Protein AF-A0A8J3SAB1-F1 (afdb_monomer)

Organism: Planobispora rosea (NCBI:txid35762)

Radius of gyration: 19.88 Å; Cα contacts (8 Å, |Δi|>4): 165; chains: 1; bounding box: 62×28×48 Å

Sequence (154 aa):
MTTPDPIDPLVLQDLLNQDLTNRQIAERLATTAREVVRAKVRHGLTGPTVYDHRAVLPWKLPIEHAMAAPACYLRTLSRYAQGGDAFGGEQAVHEAITWAQTILASGADVAYDPAYTGPGLDGAAHWLLVEPGQIWRLRRVYEQVMDRCAQQER

Secondary structure (DSSP, 8-state):
-PPPPSS-HHHHHHHHTTT--HHHHHHHTTS-HHHHHHHHHHTT---------TTT--S---HHHHTSHHHHHHHHHHHHHTTPPPTT-HHHHHHHHHHHHHHHHTT-EEEE-TT--SS-GGG-TTEEEE---SS-HHHHHHHHHHHHHHHHT-

Mean predicted aligned error: 10.97 Å

Nearest PDB structures (foldseek):
  7tz1-assembly1_A  TM=5.115E-01  e=3.603E-04  Mycobacterium phage TipsytheTRex
  2m8g-assembly1_X  TM=6.715E-01  e=1.248E+00  Aquifex aeolicus VF5
  1trr-assembly1_A  TM=5.454E-01  e=1.484E+00  Escherichia coli
  6exn-assembly1_O  TM=2.920E-01  e=4.451E+00  Saccharomyces cerevisiae S288C

Foldseek 3Di:
DDDPQLDDPVLLLVCVVVVDDLCRVCVVSVHDSVSSVVSCVVNVVDDPDDFDLCLQDVDDDDPVLCPDPVNLLSVQLRCLLVVHAGPVHPVSPVVSLVVLCVLVVVQWAKDFDPPFQPCADPSRGRIHTDRADPRRSSVVSSVSNVVVVVVVVD

pLDDT: mean 85.86, std 10.79, range [37.94, 97.5]

Solvent-accessible surface area (backbone atoms only — not comparable to full-atom values): 9115 Å² total; per-residue (Å²): 134,82,78,80,74,94,66,60,64,68,64,53,49,60,46,50,76,66,76,50,51,56,58,59,49,11,64,75,66,79,53,47,42,68,55,48,53,50,47,23,61,75,66,69,6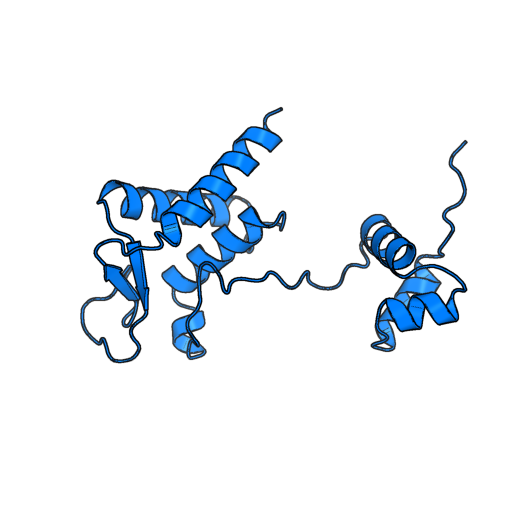2,60,66,85,80,82,70,83,45,54,81,70,53,71,70,90,62,57,73,73,60,48,68,27,67,69,48,45,34,52,48,39,41,42,30,41,45,69,77,42,76,49,75,79,38,70,65,44,43,52,52,30,50,51,53,50,49,58,42,50,74,72,64,39,26,76,45,78,38,93,86,46,80,61,95,18,49,96,80,30,58,27,29,38,79,35,81,55,58,99,66,47,40,57,60,55,40,49,52,44,35,51,56,48,55,65,60,74,78,108

Structure (mmCIF, N/CA/C/O backbone):
data_AF-A0A8J3SAB1-F1
#
_entry.id   AF-A0A8J3SAB1-F1
#
loop_
_atom_site.group_PDB
_atom_site.id
_atom_site.type_symbol
_atom_site.label_atom_id
_atom_site.label_alt_id
_atom_site.label_comp_id
_atom_site.label_asym_id
_atom_site.label_entity_id
_atom_site.label_seq_id
_atom_site.pdbx_PDB_ins_code
_atom_site.Cartn_x
_atom_site.Cartn_y
_atom_site.Cartn_z
_atom_site.occupancy
_atom_site.B_iso_or_equiv
_atom_site.auth_seq_id
_atom_site.auth_comp_id
_atom_site.auth_asym_id
_atom_site.auth_atom_id
_atom_site.pdbx_PDB_model_num
ATOM 1 N N . MET A 1 1 ? 39.851 -5.772 -10.828 1.00 37.94 1 MET A N 1
ATOM 2 C CA . MET A 1 1 ? 39.503 -6.042 -12.239 1.00 37.94 1 MET A CA 1
ATOM 3 C C . MET A 1 1 ? 38.015 -6.330 -12.275 1.00 37.94 1 MET A C 1
ATOM 5 O O . MET A 1 1 ? 37.605 -7.349 -11.738 1.00 37.94 1 MET A O 1
ATOM 9 N N . THR A 1 2 ? 37.204 -5.401 -12.771 1.00 50.41 2 THR A N 1
ATOM 10 C CA . THR A 1 2 ? 35.751 -5.592 -12.867 1.00 50.41 2 THR A CA 1
ATOM 11 C C . THR A 1 2 ? 35.484 -6.440 -14.103 1.00 50.41 2 THR A C 1
ATOM 13 O O . THR A 1 2 ? 35.890 -6.054 -15.197 1.00 50.41 2 THR A O 1
ATOM 16 N N . THR A 1 3 ? 34.881 -7.616 -13.937 1.00 59.91 3 THR A N 1
ATOM 17 C CA . THR A 1 3 ? 34.428 -8.437 -15.066 1.00 59.91 3 THR A CA 1
ATOM 18 C C . THR A 1 3 ? 33.512 -7.579 -15.943 1.00 59.91 3 THR A C 1
ATOM 20 O O . THR A 1 3 ?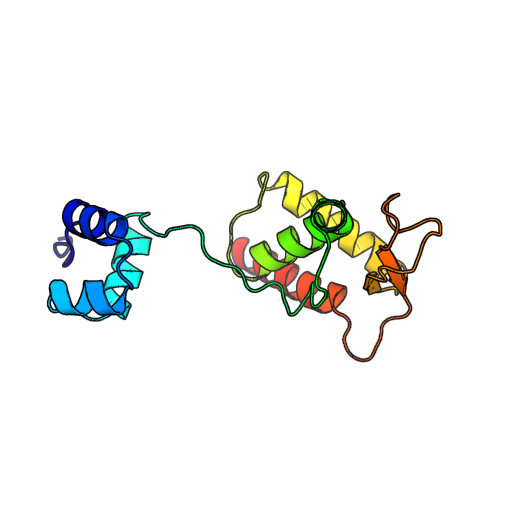 32.609 -6.949 -15.385 1.00 59.91 3 THR A O 1
ATOM 23 N N . PRO A 1 4 ? 33.744 -7.496 -17.267 1.00 65.50 4 PRO A N 1
ATOM 24 C CA . PRO A 1 4 ? 32.877 -6.730 -18.148 1.00 65.50 4 PRO A CA 1
ATOM 25 C C . PRO A 1 4 ? 31.448 -7.254 -18.036 1.00 65.50 4 PRO A C 1
ATOM 27 O O . PRO A 1 4 ? 31.218 -8.460 -17.908 1.00 65.50 4 PRO A O 1
ATOM 30 N N . ASP A 1 5 ? 30.502 -6.325 -18.015 1.00 70.00 5 ASP A N 1
ATOM 31 C CA . ASP A 1 5 ? 29.097 -6.655 -17.866 1.00 70.00 5 ASP A CA 1
ATOM 32 C C . ASP A 1 5 ? 28.608 -7.448 -19.090 1.00 70.00 5 ASP A C 1
ATOM 34 O O . ASP A 1 5 ? 28.831 -6.994 -20.214 1.00 70.00 5 ASP A O 1
ATOM 38 N N . PRO A 1 6 ? 27.980 -8.627 -18.925 1.00 80.94 6 PRO A N 1
ATOM 39 C CA . PRO A 1 6 ? 27.567 -9.450 -20.061 1.00 80.94 6 PRO A CA 1
ATOM 40 C C . PRO A 1 6 ? 26.466 -8.839 -20.940 1.00 80.94 6 PRO A C 1
ATOM 42 O O . PRO A 1 6 ? 26.252 -9.339 -22.041 1.00 80.94 6 PRO A O 1
ATOM 45 N N . ILE A 1 7 ? 25.742 -7.812 -20.478 1.00 88.88 7 ILE A N 1
ATOM 46 C CA . ILE A 1 7 ? 24.636 -7.205 -21.231 1.00 88.88 7 ILE A CA 1
ATOM 47 C C . ILE A 1 7 ? 24.870 -5.699 -21.353 1.00 88.88 7 ILE A C 1
ATOM 49 O O . ILE A 1 7 ? 24.951 -5.001 -20.347 1.00 88.88 7 ILE A O 1
ATOM 53 N N . ASP A 1 8 ? 24.948 -5.201 -22.588 1.00 89.88 8 ASP A N 1
ATOM 54 C CA . ASP A 1 8 ? 25.076 -3.770 -22.869 1.00 89.88 8 ASP A CA 1
ATOM 55 C C . ASP A 1 8 ? 23.784 -3.021 -22.463 1.00 89.88 8 ASP A C 1
ATOM 57 O O . ASP A 1 8 ? 22.689 -3.406 -22.901 1.00 89.88 8 ASP A O 1
ATOM 61 N N . PRO A 1 9 ? 23.874 -1.957 -21.640 1.00 87.69 9 PRO A N 1
ATOM 62 C CA . PRO A 1 9 ? 22.711 -1.206 -21.176 1.00 87.69 9 PRO A CA 1
ATOM 63 C C . PRO A 1 9 ? 21.924 -0.515 -22.299 1.00 87.69 9 PRO A C 1
ATOM 65 O O . PRO A 1 9 ? 20.698 -0.452 -22.205 1.00 87.69 9 PRO A O 1
ATOM 68 N N . LEU A 1 10 ? 22.580 -0.028 -23.358 1.00 89.12 10 LEU A N 1
ATOM 69 C CA . LEU A 1 10 ? 21.904 0.641 -24.477 1.00 89.12 10 LEU A CA 1
ATOM 70 C C . LEU A 1 10 ? 21.086 -0.365 -25.286 1.00 89.12 10 LEU A C 1
ATOM 72 O O . LEU A 1 10 ? 19.908 -0.143 -25.561 1.00 89.12 10 LEU A O 1
ATOM 76 N N . VAL A 1 11 ? 21.681 -1.525 -25.574 1.00 91.50 11 VAL A N 1
ATOM 77 C CA . VAL A 1 11 ? 20.999 -2.623 -26.275 1.00 91.50 11 VAL A CA 1
ATOM 78 C C . VAL A 1 11 ? 19.808 -3.131 -25.459 1.00 91.50 11 VAL A C 1
ATOM 80 O O . VAL A 1 11 ? 18.732 -3.382 -26.002 1.00 91.50 11 VAL A O 1
ATOM 83 N N . LEU A 1 12 ? 19.973 -3.266 -24.141 1.00 91.12 12 LEU A N 1
ATOM 84 C CA . LEU A 1 12 ? 18.891 -3.677 -23.251 1.00 91.12 12 LEU A CA 1
ATOM 85 C C . LEU A 1 12 ? 17.748 -2.651 -23.228 1.00 91.12 12 LEU A C 1
ATOM 87 O O . LEU A 1 12 ? 16.582 -3.047 -23.234 1.00 91.12 12 LEU A O 1
ATOM 91 N N . GLN A 1 13 ? 18.058 -1.355 -23.235 1.00 86.81 13 GLN A N 1
ATOM 92 C CA . GLN A 1 13 ? 17.054 -0.294 -23.263 1.00 86.81 13 GLN A CA 1
ATOM 93 C C . GLN A 1 13 ? 16.259 -0.275 -24.579 1.00 86.81 13 GLN 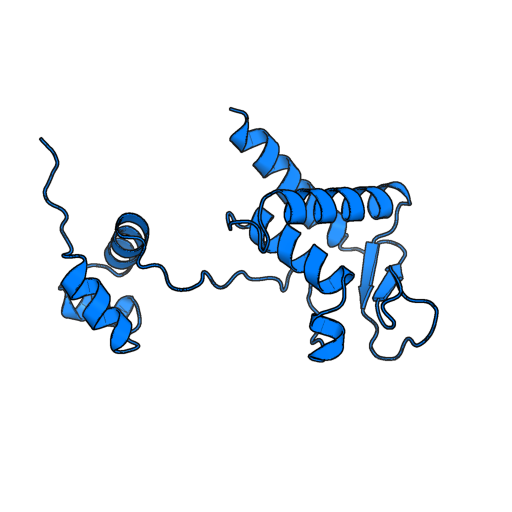A C 1
ATOM 95 O O . GLN A 1 13 ? 15.030 -0.218 -24.540 1.00 86.81 13 GLN A O 1
ATOM 100 N N . ASP A 1 14 ? 16.922 -0.428 -25.727 1.00 89.06 14 ASP A N 1
ATOM 101 C CA . ASP A 1 14 ? 16.257 -0.510 -27.036 1.00 89.06 14 ASP A CA 1
ATOM 102 C C . ASP A 1 14 ? 15.313 -1.713 -27.150 1.00 89.06 14 ASP A C 1
ATOM 104 O O . ASP A 1 14 ? 14.255 -1.634 -27.780 1.00 89.06 14 ASP A O 1
ATOM 108 N N . LEU A 1 15 ? 15.670 -2.839 -26.527 1.00 89.56 15 LEU A N 1
ATOM 109 C CA . LEU A 1 15 ? 14.823 -4.031 -26.487 1.00 89.56 15 LEU A CA 1
ATOM 110 C C . LEU A 1 15 ? 13.630 -3.873 -25.536 1.00 89.56 15 LEU A C 1
ATOM 112 O O . LEU A 1 15 ? 12.554 -4.399 -25.822 1.00 89.56 15 LEU A O 1
ATOM 116 N N . LEU A 1 16 ? 13.795 -3.141 -24.431 1.00 81.94 16 LEU A N 1
ATOM 117 C CA . LEU A 1 16 ? 12.697 -2.813 -23.518 1.00 81.94 16 LEU A CA 1
ATOM 118 C C . LEU A 1 16 ? 11.688 -1.850 -24.160 1.00 81.94 16 LEU A C 1
ATOM 120 O O . LEU A 1 16 ? 10.491 -2.020 -23.952 1.00 81.94 16 LEU A O 1
ATOM 124 N N . ASN A 1 17 ? 12.148 -0.907 -24.987 1.00 82.44 17 ASN A N 1
ATOM 125 C CA . ASN A 1 17 ? 11.291 0.028 -25.730 1.00 82.44 17 ASN A CA 1
ATOM 126 C C . ASN A 1 17 ? 10.455 -0.642 -26.841 1.00 82.44 17 ASN A C 1
ATOM 128 O O . ASN A 1 17 ? 9.545 -0.023 -27.381 1.00 82.44 17 ASN A O 1
ATOM 132 N N . GLN A 1 18 ? 10.754 -1.897 -27.190 1.00 84.44 18 GLN A N 1
ATOM 133 C CA . GLN A 1 18 ? 9.976 -2.711 -28.135 1.00 84.44 18 GLN A CA 1
ATOM 134 C C . GLN A 1 18 ? 8.859 -3.522 -27.448 1.00 84.44 18 GLN A C 1
ATOM 136 O O . GLN A 1 18 ? 8.321 -4.446 -28.058 1.00 84.44 18 GLN A O 1
ATOM 141 N N . ASP A 1 19 ? 8.555 -3.237 -26.175 1.00 74.31 19 ASP A N 1
ATOM 142 C CA . ASP A 1 19 ? 7.557 -3.942 -25.352 1.00 74.31 19 ASP A CA 1
ATOM 143 C C . ASP A 1 19 ? 7.772 -5.468 -25.268 1.00 74.31 19 ASP A C 1
ATOM 145 O O . ASP A 1 19 ? 6.845 -6.262 -25.081 1.00 74.31 19 ASP A O 1
ATOM 149 N N . LEU A 1 20 ? 9.026 -5.912 -25.389 1.00 77.62 20 LEU A N 1
ATOM 150 C CA . LEU A 1 20 ? 9.384 -7.324 -25.310 1.00 77.62 20 LEU A CA 1
ATOM 151 C C . LEU A 1 20 ? 9.414 -7.805 -23.855 1.00 77.62 20 LEU A C 1
ATOM 153 O O . LEU A 1 20 ? 9.934 -7.148 -22.951 1.00 77.62 20 LEU A O 1
ATOM 157 N N . THR A 1 21 ? 8.922 -9.020 -23.621 1.00 80.75 21 THR A N 1
ATOM 158 C CA . THR A 1 21 ? 9.048 -9.672 -22.311 1.00 80.75 21 THR A CA 1
ATOM 159 C C . THR A 1 21 ? 10.509 -10.026 -22.010 1.00 80.75 21 THR A C 1
ATOM 161 O O . THR A 1 21 ? 11.292 -10.308 -22.917 1.00 80.75 21 THR A O 1
ATOM 164 N N . ASN A 1 22 ? 10.883 -10.133 -20.727 1.00 79.62 22 ASN A N 1
ATOM 165 C CA . ASN A 1 22 ? 12.248 -10.529 -20.333 1.00 79.62 22 ASN A CA 1
ATOM 166 C C . ASN A 1 22 ? 12.693 -11.871 -20.961 1.00 79.62 22 ASN A C 1
ATOM 168 O O . ASN A 1 22 ? 13.884 -12.074 -21.173 1.00 79.62 22 ASN A O 1
ATOM 172 N N . ARG A 1 23 ? 11.756 -12.785 -21.262 1.00 80.75 23 ARG A N 1
ATOM 173 C CA . ARG A 1 23 ? 12.041 -14.054 -21.951 1.00 80.75 23 ARG A CA 1
ATOM 174 C C . ARG A 1 23 ? 12.390 -13.838 -23.426 1.00 80.75 23 ARG A C 1
ATOM 176 O O . ARG A 1 23 ? 13.378 -14.390 -23.887 1.00 80.75 23 ARG A O 1
ATOM 183 N N . GLN A 1 24 ? 11.627 -13.010 -24.135 1.00 78.69 24 GLN A N 1
ATOM 184 C CA . GLN A 1 24 ? 11.908 -12.669 -25.535 1.00 78.69 24 GLN A CA 1
ATOM 185 C C . GLN A 1 24 ? 13.219 -11.882 -25.674 1.00 78.69 24 GLN A C 1
ATOM 187 O O . GLN A 1 24 ? 13.979 -12.104 -26.611 1.00 78.69 24 GLN A O 1
ATOM 192 N N . ILE A 1 25 ? 13.515 -10.998 -24.717 1.00 88.56 25 ILE A N 1
ATOM 193 C CA . ILE A 1 25 ? 14.804 -10.296 -24.636 1.00 88.56 25 ILE A CA 1
ATOM 194 C C . ILE A 1 25 ? 15.944 -11.302 -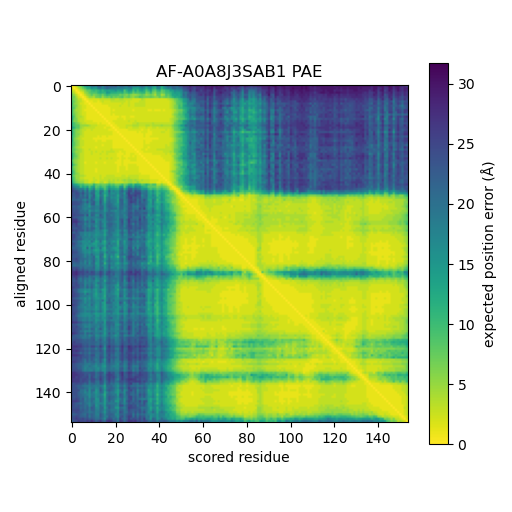24.427 1.00 88.56 25 ILE A C 1
ATOM 196 O O . ILE A 1 25 ? 16.959 -11.231 -25.114 1.00 88.56 25 ILE A O 1
ATOM 200 N N . ALA A 1 26 ? 15.762 -12.274 -23.529 1.00 90.00 26 ALA A N 1
ATOM 201 C CA . ALA A 1 26 ? 16.754 -13.311 -23.260 1.00 90.00 26 ALA A CA 1
ATOM 202 C C . ALA A 1 26 ? 17.046 -14.190 -24.490 1.00 90.00 26 ALA A C 1
ATOM 204 O O . ALA A 1 26 ? 18.207 -14.461 -24.787 1.00 90.00 26 ALA A O 1
ATOM 205 N N . GLU A 1 27 ? 16.006 -14.567 -25.240 1.00 91.75 27 GLU A N 1
ATOM 206 C CA . GLU A 1 27 ? 16.128 -15.315 -26.499 1.00 91.75 27 GLU A CA 1
ATOM 207 C C . GLU A 1 27 ? 16.917 -14.524 -27.559 1.00 91.75 27 GLU A C 1
ATOM 209 O O . GLU A 1 27 ? 17.776 -15.092 -28.232 1.00 91.75 27 GLU A O 1
ATOM 214 N N . ARG A 1 28 ? 16.699 -13.204 -27.670 1.00 93.00 28 ARG A N 1
ATOM 215 C CA . ARG A 1 28 ? 17.433 -12.335 -28.612 1.00 93.00 28 ARG A CA 1
ATOM 216 C C . ARG A 1 28 ? 18.890 -12.090 -28.223 1.00 93.00 28 ARG A C 1
ATOM 218 O O . ARG A 1 28 ? 19.724 -11.909 -29.103 1.00 93.00 28 ARG A O 1
ATOM 225 N N . LEU A 1 29 ? 19.185 -12.072 -26.926 1.00 92.75 29 LEU A N 1
ATOM 226 C CA . LEU A 1 29 ? 20.524 -11.819 -26.387 1.00 92.75 29 LEU A CA 1
ATOM 227 C C . LEU A 1 29 ? 21.308 -13.105 -26.070 1.00 92.75 29 LEU A C 1
ATOM 229 O O . LEU A 1 29 ? 22.376 -13.023 -25.472 1.00 92.75 29 LEU A O 1
ATOM 233 N N . ALA A 1 30 ? 20.787 -14.283 -26.443 1.00 93.38 30 ALA A N 1
ATOM 234 C CA . ALA A 1 30 ? 21.386 -15.590 -26.144 1.00 93.38 30 ALA A CA 1
ATOM 235 C C . ALA A 1 30 ? 21.776 -15.757 -24.657 1.00 93.38 30 ALA A C 1
ATOM 237 O O . ALA A 1 30 ? 22.825 -16.303 -24.318 1.00 93.38 30 ALA A O 1
ATOM 238 N N . THR A 1 31 ? 20.916 -15.271 -23.762 1.00 91.88 31 THR A N 1
ATOM 239 C CA . THR A 1 31 ? 21.120 -15.232 -22.306 1.00 91.88 31 THR A CA 1
ATOM 240 C C . THR A 1 31 ? 19.895 -15.808 -21.589 1.00 91.88 31 THR A C 1
ATOM 242 O O . THR A 1 31 ? 18.947 -16.281 -22.218 1.00 91.88 31 THR A O 1
ATOM 245 N N . THR A 1 32 ? 19.883 -15.799 -20.258 1.00 86.31 32 THR A N 1
ATOM 246 C CA . THR A 1 32 ? 18.730 -16.235 -19.464 1.00 86.31 32 THR A CA 1
ATOM 247 C C . THR A 1 32 ? 17.853 -15.057 -19.037 1.00 86.31 32 THR A C 1
ATOM 249 O O . THR A 1 32 ? 18.328 -13.953 -18.774 1.00 86.31 32 THR A O 1
ATOM 252 N N . ALA A 1 33 ? 16.550 -15.293 -18.848 1.00 76.62 33 ALA A N 1
ATOM 253 C CA . ALA A 1 33 ? 15.644 -14.265 -18.321 1.00 76.62 33 ALA A CA 1
ATOM 254 C C . ALA A 1 33 ? 16.103 -13.723 -16.950 1.00 76.62 33 ALA A C 1
ATOM 256 O O . ALA A 1 33 ? 15.883 -12.556 -16.635 1.00 76.62 33 ALA A O 1
ATOM 257 N N . ARG A 1 34 ? 16.779 -14.554 -16.142 1.00 78.69 34 ARG A N 1
ATOM 258 C CA . ARG A 1 34 ? 17.341 -14.167 -14.840 1.00 78.69 34 ARG A CA 1
ATOM 259 C C . ARG A 1 34 ? 18.502 -13.180 -14.980 1.00 78.69 34 ARG A C 1
ATOM 261 O O . ARG A 1 34 ? 18.612 -12.266 -14.164 1.00 78.69 34 ARG A O 1
ATOM 268 N N . GLU A 1 35 ? 19.350 -13.349 -15.988 1.00 84.44 35 GLU A N 1
ATOM 269 C CA . GLU A 1 35 ? 20.436 -12.414 -16.302 1.00 84.44 35 GLU A CA 1
ATOM 270 C C . GLU A 1 35 ? 19.893 -11.083 -16.819 1.00 84.44 35 GLU A C 1
ATOM 272 O O . GLU A 1 35 ? 20.341 -10.041 -16.351 1.00 84.44 35 GLU A O 1
ATOM 277 N N . VAL A 1 36 ? 18.844 -11.104 -17.649 1.00 85.75 36 VAL A N 1
ATOM 278 C CA . VAL A 1 36 ? 18.131 -9.889 -18.082 1.00 85.75 36 VAL A CA 1
ATOM 279 C C . VAL A 1 36 ? 17.569 -9.119 -16.885 1.00 85.75 36 VAL A C 1
ATOM 281 O O . VAL A 1 36 ? 17.772 -7.913 -16.784 1.00 85.75 36 VAL A O 1
ATOM 284 N N . VAL A 1 37 ? 16.909 -9.788 -15.931 1.00 82.00 37 VAL A N 1
ATOM 285 C CA . VAL A 1 37 ? 16.410 -9.117 -14.714 1.00 82.00 37 VAL A CA 1
ATOM 286 C C . VAL A 1 37 ? 17.550 -8.496 -13.904 1.00 82.00 37 VAL A C 1
ATOM 288 O O . VAL A 1 37 ? 17.432 -7.353 -13.467 1.00 82.00 37 VAL A O 1
ATOM 291 N N . ARG A 1 38 ? 18.665 -9.212 -13.726 1.00 83.94 38 ARG A N 1
ATOM 292 C CA . ARG A 1 38 ? 19.837 -8.687 -13.008 1.00 83.94 38 ARG A CA 1
ATOM 293 C C . ARG A 1 38 ? 20.456 -7.486 -13.718 1.00 83.94 38 ARG A C 1
ATOM 295 O O . ARG A 1 38 ? 20.789 -6.518 -13.045 1.00 83.94 38 ARG A O 1
ATOM 302 N N . ALA A 1 39 ? 20.563 -7.524 -15.044 1.00 88.75 39 ALA A N 1
ATOM 303 C CA . ALA A 1 39 ? 21.057 -6.408 -15.842 1.00 88.75 39 ALA A CA 1
ATOM 304 C C . ALA A 1 39 ? 20.119 -5.197 -15.760 1.00 88.75 39 ALA A C 1
ATOM 306 O O . ALA A 1 39 ? 20.584 -4.086 -15.531 1.00 88.75 39 ALA A O 1
ATOM 307 N N . LYS A 1 40 ? 18.794 -5.398 -15.814 1.00 86.50 40 LYS A N 1
ATOM 308 C CA . LYS A 1 40 ? 17.819 -4.314 -15.605 1.00 86.50 40 LYS A CA 1
ATOM 309 C C . LYS A 1 40 ? 18.010 -3.628 -14.258 1.00 86.50 40 LYS A C 1
ATOM 311 O O . LYS A 1 40 ? 18.029 -2.407 -14.207 1.00 86.50 40 LYS A O 1
ATOM 316 N N . VAL A 1 41 ? 18.178 -4.400 -13.184 1.00 81.31 41 VAL A N 1
ATOM 317 C CA . VAL A 1 41 ? 18.436 -3.851 -11.843 1.00 81.31 41 VAL A CA 1
ATOM 318 C C . VAL A 1 41 ? 19.766 -3.101 -11.813 1.00 81.31 41 VAL A C 1
ATOM 320 O O . VAL A 1 41 ? 19.824 -1.968 -11.351 1.00 81.31 41 VAL A O 1
ATOM 323 N N . ARG A 1 42 ? 20.829 -3.705 -12.350 1.00 84.06 42 ARG A N 1
ATOM 324 C CA . ARG A 1 42 ? 22.176 -3.129 -12.335 1.00 84.06 4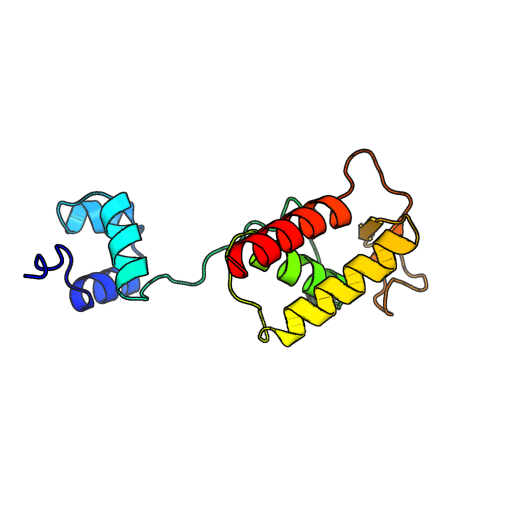2 ARG A CA 1
ATOM 325 C C . ARG A 1 42 ? 22.283 -1.823 -13.130 1.00 84.06 42 ARG A C 1
ATOM 327 O O . ARG A 1 42 ? 23.041 -0.945 -12.738 1.00 84.06 42 ARG A O 1
ATOM 334 N N . HIS A 1 43 ? 21.527 -1.695 -14.218 1.00 85.25 43 HIS A N 1
ATOM 335 C CA . HIS A 1 43 ? 21.528 -0.515 -15.088 1.00 85.25 43 HIS A CA 1
ATOM 336 C C . HIS A 1 43 ? 20.368 0.454 -14.813 1.00 85.25 43 HIS A C 1
ATOM 338 O O . HIS A 1 43 ? 20.201 1.417 -15.553 1.00 85.25 43 HIS A O 1
ATOM 344 N N . GLY A 1 44 ? 19.545 0.210 -13.785 1.00 79.69 44 GLY A N 1
ATOM 345 C CA . GLY A 1 44 ? 18.392 1.063 -13.474 1.00 79.69 44 GLY A CA 1
ATOM 346 C C . GLY A 1 44 ? 17.284 1.046 -14.542 1.00 79.69 44 GLY A C 1
ATOM 347 O O . GLY A 1 44 ? 16.491 1.976 -14.622 1.00 79.69 44 GLY A O 1
ATOM 348 N N . LEU A 1 45 ? 17.212 -0.011 -15.360 1.00 79.56 45 LEU A N 1
ATOM 349 C CA . LEU A 1 45 ? 16.246 -0.214 -16.454 1.00 79.56 45 LEU A CA 1
ATOM 350 C C . LEU A 1 45 ? 15.035 -1.064 -16.032 1.00 79.56 45 LEU A C 1
ATOM 352 O O . LEU A 1 45 ? 14.324 -1.656 -16.854 1.00 79.56 45 LEU A O 1
ATOM 356 N N . THR A 1 46 ? 14.797 -1.202 -14.732 1.00 71.50 46 THR A N 1
ATOM 357 C CA . THR A 1 46 ? 13.534 -1.743 -14.239 1.00 71.50 46 THR A CA 1
ATOM 358 C C . THR A 1 46 ? 12.434 -0.724 -14.513 1.00 71.50 46 THR A C 1
ATOM 360 O O . THR A 1 46 ? 12.399 0.329 -13.883 1.00 71.50 46 THR A O 1
ATOM 363 N N . GLY A 1 47 ? 11.515 -1.051 -15.430 1.00 58.88 47 GLY A N 1
ATOM 364 C CA . GLY A 1 47 ? 10.204 -0.395 -15.475 1.00 58.88 47 GLY A CA 1
ATOM 365 C C . GLY A 1 47 ? 9.512 -0.473 -14.105 1.00 58.88 47 GLY A C 1
ATOM 366 O O . GLY A 1 47 ? 9.982 -1.222 -13.242 1.00 58.88 47 GLY A O 1
ATOM 367 N N . PRO A 1 48 ? 8.417 0.272 -13.871 1.00 54.22 48 PRO A N 1
ATOM 368 C CA . PRO A 1 48 ? 7.790 0.330 -12.556 1.00 54.22 48 PRO A CA 1
ATOM 369 C C . PRO A 1 48 ? 7.516 -1.084 -12.038 1.00 54.22 48 PRO A C 1
ATOM 371 O O . PRO A 1 48 ? 6.754 -1.842 -12.639 1.00 54.22 48 PRO A O 1
ATOM 374 N N . THR A 1 49 ? 8.187 -1.457 -10.945 1.00 58.81 49 THR A N 1
ATOM 375 C CA . THR A 1 49 ? 7.933 -2.709 -10.234 1.00 58.81 49 THR A CA 1
ATOM 376 C C . THR A 1 49 ? 6.441 -2.767 -9.927 1.00 58.81 49 THR A C 1
ATOM 378 O O . THR A 1 49 ? 5.912 -1.899 -9.233 1.00 58.81 49 THR A O 1
ATOM 381 N N . VAL A 1 50 ? 5.746 -3.757 -10.487 1.00 61.66 50 VAL A N 1
ATOM 382 C CA . VAL A 1 50 ? 4.330 -3.979 -10.193 1.00 61.66 50 VAL A CA 1
ATOM 383 C C . VAL A 1 50 ? 4.265 -4.684 -8.845 1.00 61.66 50 VAL A C 1
ATOM 385 O O . VAL A 1 50 ? 4.592 -5.863 -8.743 1.00 61.66 50 VAL A O 1
ATOM 388 N N . TYR A 1 51 ? 3.889 -3.945 -7.807 1.00 77.75 51 TYR A N 1
ATOM 389 C CA . TYR A 1 51 ? 3.692 -4.487 -6.466 1.00 77.75 51 TYR A CA 1
ATOM 390 C C . TYR A 1 51 ? 2.332 -5.182 -6.384 1.00 77.75 51 TYR A C 1
ATOM 392 O O . TYR A 1 51 ? 1.320 -4.641 -6.840 1.00 77.75 51 TYR A O 1
ATOM 400 N N . ASP A 1 52 ? 2.294 -6.379 -5.798 1.00 83.62 52 ASP A N 1
ATOM 401 C CA . ASP A 1 52 ? 1.031 -7.074 -5.560 1.00 83.62 52 ASP A CA 1
ATOM 402 C C . ASP A 1 52 ? 0.425 -6.586 -4.242 1.00 83.62 52 ASP A C 1
ATOM 404 O O . ASP A 1 52 ? 0.908 -6.889 -3.152 1.00 83.62 52 ASP A O 1
ATOM 408 N N . HIS A 1 53 ? -0.646 -5.803 -4.341 1.00 89.94 53 HIS A N 1
ATOM 409 C CA . HIS A 1 53 ? -1.352 -5.265 -3.181 1.00 89.94 53 HIS A CA 1
ATOM 410 C C . HIS A 1 53 ? -2.525 -6.138 -2.727 1.00 89.94 53 HIS A C 1
ATOM 412 O O . HIS A 1 53 ? -3.156 -5.813 -1.725 1.00 89.94 53 HIS A O 1
ATOM 418 N N . ARG A 1 54 ? -2.839 -7.245 -3.415 1.00 88.94 54 ARG A N 1
ATOM 419 C CA . ARG A 1 54 ? -4.069 -8.026 -3.175 1.00 88.94 54 ARG A CA 1
ATOM 420 C C . ARG A 1 54 ? -4.189 -8.557 -1.748 1.00 88.94 54 ARG A C 1
ATOM 422 O O . ARG A 1 54 ? -5.300 -8.733 -1.259 1.00 88.94 54 ARG A O 1
ATOM 429 N N . ALA A 1 55 ? -3.064 -8.795 -1.072 1.00 86.56 55 ALA A N 1
ATOM 430 C CA . ALA A 1 55 ? -3.054 -9.254 0.315 1.00 86.56 55 ALA A CA 1
ATOM 431 C C . ALA A 1 55 ? -3.593 -8.203 1.306 1.00 86.56 55 ALA A C 1
ATOM 433 O O . ALA A 1 55 ? -4.223 -8.571 2.296 1.00 86.56 55 ALA A O 1
ATOM 434 N N . VAL A 1 56 ? -3.365 -6.913 1.034 1.00 91.25 56 VAL A N 1
ATOM 435 C CA . VAL A 1 56 ? -3.786 -5.795 1.895 1.00 91.25 56 VAL A CA 1
ATOM 436 C C . VAL A 1 56 ? -5.034 -5.078 1.359 1.00 91.25 56 VAL A C 1
ATOM 438 O O . VAL A 1 56 ? -5.864 -4.603 2.125 1.00 91.25 56 VAL A O 1
ATOM 441 N N . LEU A 1 57 ? -5.191 -5.046 0.036 1.00 91.38 57 LEU A N 1
ATOM 442 C CA . LEU A 1 57 ? -6.249 -4.377 -0.713 1.00 91.38 57 LEU A CA 1
ATOM 443 C C . LEU A 1 57 ? -6.884 -5.384 -1.686 1.00 91.38 57 LEU A C 1
ATOM 445 O O . LEU A 1 57 ? -6.644 -5.319 -2.894 1.00 91.38 57 LEU A O 1
ATOM 449 N N . PRO A 1 58 ? -7.675 -6.350 -1.186 1.00 92.38 58 PRO A N 1
ATOM 450 C CA . PRO A 1 58 ? -8.302 -7.371 -2.028 1.00 92.38 58 PRO A CA 1
ATOM 451 C C . PRO A 1 58 ? -9.487 -6.839 -2.848 1.00 92.38 58 PRO A C 1
ATOM 453 O O . PRO A 1 58 ? -9.989 -7.535 -3.731 1.00 92.38 58 PRO A O 1
ATOM 456 N N . TRP A 1 59 ? -9.974 -5.634 -2.544 1.00 93.62 59 TRP A N 1
ATOM 457 C CA . TRP A 1 59 ? -11.175 -5.074 -3.154 1.00 93.62 59 TRP A CA 1
ATOM 458 C C . TRP A 1 59 ? -10.898 -4.433 -4.510 1.00 93.62 59 TRP A C 1
ATOM 460 O O . TRP A 1 59 ? -9.870 -3.791 -4.733 1.00 93.62 59 TRP A O 1
ATOM 470 N N . LYS A 1 60 ? -11.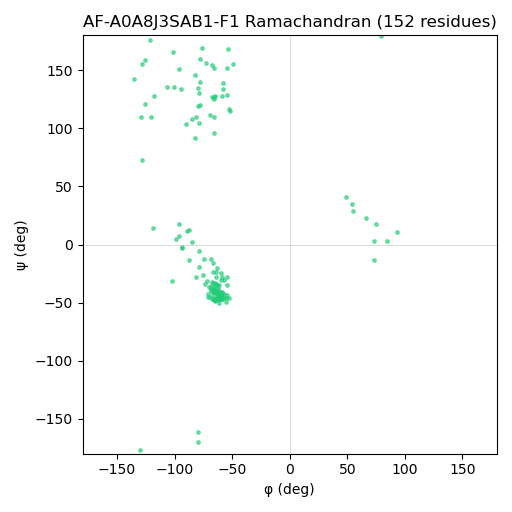879 -4.537 -5.409 1.00 91.06 60 LYS A N 1
ATOM 471 C CA . LYS A 1 60 ? -11.908 -3.741 -6.634 1.00 91.06 60 LYS A CA 1
ATOM 472 C C . LYS A 1 60 ? -12.457 -2.355 -6.301 1.00 91.06 60 LYS A C 1
ATOM 474 O O . LYS A 1 60 ? -13.643 -2.212 -6.016 1.00 91.06 60 LYS A O 1
ATOM 479 N N . LEU A 1 61 ? -11.587 -1.352 -6.339 1.00 92.38 61 LEU A N 1
ATOM 480 C CA . LEU A 1 61 ? -11.930 0.025 -5.991 1.00 92.38 61 LEU A CA 1
ATOM 481 C C . LEU A 1 61 ? -12.304 0.828 -7.249 1.00 92.38 61 LEU A C 1
ATOM 483 O O . LEU A 1 61 ? -11.563 0.772 -8.235 1.00 92.38 61 LEU A O 1
ATOM 487 N N . PRO A 1 62 ? -13.405 1.599 -7.228 1.00 92.56 62 PRO A N 1
ATOM 488 C CA . PRO A 1 62 ? -13.606 2.712 -8.151 1.00 92.56 62 PRO A CA 1
ATOM 489 C C . PRO A 1 62 ? -12.428 3.689 -8.083 1.00 92.56 62 PRO A C 1
ATOM 491 O O . PRO A 1 62 ? -11.788 3.810 -7.039 1.00 92.56 62 PRO A O 1
ATOM 494 N N . ILE A 1 63 ? -12.149 4.395 -9.183 1.00 87.69 63 ILE A N 1
ATOM 495 C CA . ILE A 1 63 ? -10.989 5.301 -9.289 1.00 87.69 63 ILE A CA 1
ATOM 496 C C . ILE A 1 63 ? -10.988 6.335 -8.155 1.00 87.69 63 ILE A C 1
ATOM 498 O O . ILE A 1 63 ? -9.962 6.543 -7.516 1.00 87.69 63 ILE A O 1
ATOM 502 N N . GLU A 1 64 ? -12.145 6.919 -7.855 1.00 87.12 64 GLU A N 1
ATOM 503 C CA . GLU A 1 64 ? -12.291 7.927 -6.800 1.00 87.12 64 GLU A CA 1
ATOM 504 C C . GLU A 1 64 ? -11.937 7.359 -5.417 1.00 87.12 64 GLU A C 1
ATOM 506 O O . GLU A 1 64 ? -11.164 7.952 -4.669 1.00 87.12 64 GLU A O 1
ATOM 511 N N . HIS A 1 65 ? -12.399 6.146 -5.106 1.00 91.12 65 HIS A N 1
ATOM 512 C CA . HIS A 1 65 ? -12.136 5.502 -3.813 1.00 91.12 65 HIS A CA 1
ATOM 513 C C . HIS A 1 65 ? -10.706 4.966 -3.729 1.00 91.12 65 HIS A C 1
ATOM 515 O O . HIS A 1 65 ? -10.136 4.844 -2.646 1.00 91.12 65 HIS A O 1
ATOM 521 N N . ALA A 1 66 ? -10.112 4.645 -4.880 1.00 88.31 66 ALA A N 1
ATOM 522 C CA . ALA A 1 66 ? -8.727 4.229 -4.985 1.00 88.31 66 ALA A CA 1
ATOM 523 C C . ALA A 1 66 ? -7.750 5.356 -4.632 1.00 88.31 66 ALA A C 1
ATOM 525 O O . ALA A 1 66 ? -6.625 5.036 -4.262 1.00 88.31 66 ALA A O 1
ATOM 526 N N . MET A 1 67 ? -8.152 6.624 -4.739 1.00 88.31 67 MET A N 1
ATOM 527 C CA . MET A 1 67 ? -7.323 7.786 -4.392 1.00 88.31 67 MET A CA 1
ATOM 528 C C . MET A 1 67 ? -7.542 8.282 -2.956 1.00 88.31 67 MET A C 1
ATOM 530 O O . MET A 1 67 ? -6.849 9.196 -2.514 1.00 88.31 67 MET A O 1
ATOM 534 N N . ALA A 1 68 ? -8.472 7.678 -2.211 1.00 92.69 68 ALA A N 1
ATOM 535 C CA . ALA A 1 68 ? -8.716 8.020 -0.816 1.00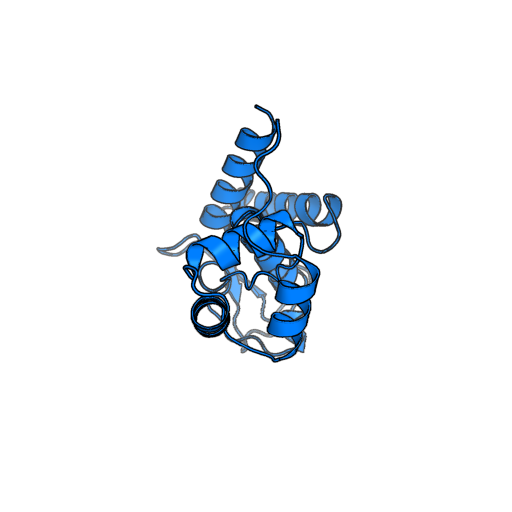 92.69 68 ALA A CA 1
ATOM 536 C C . ALA A 1 68 ? -7.518 7.671 0.085 1.00 92.69 68 ALA A C 1
ATOM 538 O O . ALA A 1 68 ? -6.789 6.708 -0.177 1.00 92.69 68 ALA A O 1
ATOM 539 N N . ALA A 1 69 ? -7.357 8.414 1.186 1.00 93.06 69 ALA A N 1
ATOM 540 C CA . ALA A 1 69 ? -6.224 8.266 2.101 1.00 93.06 69 ALA A CA 1
ATOM 541 C C . ALA A 1 69 ? -6.009 6.817 2.596 1.00 93.06 69 ALA A C 1
ATOM 543 O O . ALA A 1 69 ? -4.887 6.328 2.437 1.00 93.06 69 ALA A O 1
ATOM 544 N N . PRO A 1 70 ? -7.037 6.058 3.041 1.00 94.75 70 PRO A N 1
ATOM 545 C CA . PRO A 1 70 ? -6.839 4.666 3.457 1.00 94.75 70 PRO A CA 1
ATOM 546 C C . PRO A 1 70 ? -6.275 3.772 2.342 1.00 94.75 70 PRO A C 1
ATOM 548 O O . PRO A 1 70 ? -5.362 2.978 2.568 1.00 94.75 70 PRO A O 1
ATOM 551 N N . ALA A 1 71 ? -6.757 3.931 1.104 1.00 94.12 71 ALA A N 1
ATOM 552 C CA . ALA A 1 71 ? -6.255 3.175 -0.043 1.00 94.12 71 ALA A CA 1
ATOM 553 C C . ALA A 1 71 ? -4.788 3.515 -0.346 1.00 94.12 71 ALA A C 1
ATOM 555 O O . ALA A 1 71 ? -3.989 2.629 -0.661 1.00 94.12 71 ALA A O 1
ATOM 556 N N . CYS A 1 72 ? -4.434 4.797 -0.260 1.00 92.81 72 CYS A N 1
ATOM 557 C CA . CYS A 1 72 ? -3.074 5.279 -0.463 1.00 92.81 72 CYS A CA 1
ATOM 558 C C . CYS A 1 72 ? -2.126 4.746 0.618 1.00 92.81 72 CYS A C 1
ATOM 560 O O . CYS A 1 72 ? -1.105 4.152 0.270 1.00 92.81 72 CYS A O 1
ATOM 562 N N . TYR A 1 73 ? -2.488 4.847 1.900 1.00 95.12 73 TYR A N 1
ATOM 563 C CA . TYR A 1 73 ? -1.674 4.328 3.003 1.00 95.12 73 TYR A CA 1
ATOM 564 C C . TYR A 1 73 ? -1.446 2.819 2.895 1.00 95.12 73 TYR A C 1
ATOM 566 O O . TYR A 1 73 ? -0.305 2.365 2.987 1.00 95.12 73 TYR A O 1
ATOM 574 N N . LEU A 1 74 ? -2.485 2.034 2.589 1.00 95.06 74 LEU A N 1
ATOM 575 C CA . LEU A 1 74 ? -2.348 0.585 2.410 1.00 95.06 74 LEU A CA 1
ATOM 576 C C . LEU A 1 74 ? -1.418 0.226 1.236 1.00 95.06 74 LEU A C 1
ATOM 578 O O . LEU A 1 74 ? -0.606 -0.697 1.359 1.00 95.06 74 LEU A O 1
ATOM 582 N N . ARG A 1 75 ? -1.473 0.958 0.111 1.00 93.12 75 ARG A N 1
ATOM 583 C CA . ARG A 1 75 ? -0.528 0.758 -1.007 1.00 93.12 75 ARG A CA 1
ATOM 584 C C . ARG A 1 75 ? 0.894 1.149 -0.635 1.00 93.12 75 ARG A C 1
ATOM 586 O O . ARG A 1 75 ? 1.814 0.418 -0.995 1.00 93.12 75 ARG A O 1
ATOM 593 N N . THR A 1 76 ? 1.077 2.254 0.085 1.00 92.75 76 THR A N 1
ATOM 594 C CA . THR A 1 76 ? 2.392 2.708 0.554 1.00 92.75 76 THR A CA 1
ATOM 595 C C . THR A 1 76 ? 3.029 1.672 1.475 1.00 92.75 76 THR A C 1
ATOM 597 O O . THR A 1 76 ? 4.144 1.230 1.199 1.00 92.75 76 THR A O 1
ATOM 600 N N . LEU A 1 77 ? 2.297 1.196 2.489 1.00 94.50 77 LEU A N 1
ATOM 601 C CA . LEU A 1 77 ? 2.763 0.141 3.395 1.00 94.50 77 LEU A CA 1
ATOM 602 C C . LEU A 1 77 ? 3.089 -1.145 2.634 1.00 94.50 77 LEU A C 1
ATOM 604 O O . LEU A 1 77 ? 4.152 -1.722 2.817 1.00 94.50 77 LEU A O 1
ATOM 608 N N . SER A 1 78 ? 2.209 -1.579 1.730 1.00 92.69 78 SER A N 1
ATOM 609 C CA . SER A 1 78 ? 2.409 -2.814 0.968 1.00 92.69 78 SER A CA 1
ATOM 610 C C . SER A 1 78 ? 3.568 -2.739 -0.020 1.00 92.69 78 SER A C 1
ATOM 612 O O . SER A 1 78 ? 4.304 -3.714 -0.163 1.00 92.69 78 SER A O 1
ATOM 614 N N . ARG A 1 79 ? 3.763 -1.599 -0.688 1.00 88.12 79 ARG A N 1
ATOM 615 C CA . ARG A 1 79 ? 4.931 -1.374 -1.545 1.00 88.12 79 ARG A CA 1
ATOM 616 C C . ARG A 1 79 ? 6.214 -1.402 -0.721 1.00 88.12 79 ARG A C 1
ATOM 618 O O . ARG A 1 79 ? 7.171 -2.066 -1.115 1.00 88.12 79 ARG A O 1
ATOM 625 N N . TYR A 1 80 ? 6.223 -0.713 0.418 1.00 89.12 80 TYR A N 1
ATOM 626 C CA . TYR A 1 80 ? 7.382 -0.676 1.299 1.00 89.12 80 TYR A CA 1
ATOM 627 C C . TYR A 1 80 ? 7.669 -2.058 1.913 1.00 89.12 80 TYR A C 1
ATOM 629 O O . TYR A 1 80 ? 8.810 -2.502 1.911 1.00 89.12 80 TYR A O 1
ATOM 637 N N . ALA A 1 81 ? 6.664 -2.834 2.308 1.00 89.62 81 ALA A N 1
ATOM 638 C CA . ALA A 1 81 ? 6.859 -4.224 2.735 1.00 89.62 81 ALA A CA 1
ATOM 639 C C . ALA A 1 81 ? 7.486 -5.112 1.635 1.00 89.62 81 ALA A C 1
ATOM 641 O O . ALA A 1 81 ? 8.230 -6.041 1.927 1.00 89.62 81 ALA A O 1
ATOM 642 N N . GLN A 1 82 ? 7.226 -4.812 0.357 1.00 84.69 82 GLN A N 1
ATOM 643 C CA . GLN A 1 82 ? 7.732 -5.560 -0.804 1.00 84.69 82 GLN A CA 1
ATOM 644 C C . GLN A 1 82 ? 9.111 -5.098 -1.307 1.00 84.69 82 GLN A C 1
ATOM 646 O O . GLN A 1 82 ? 9.520 -5.468 -2.407 1.00 84.69 82 GLN A O 1
ATOM 651 N N . GLY A 1 83 ? 9.836 -4.281 -0.541 1.00 79.88 83 GLY A N 1
ATOM 652 C CA . GLY A 1 83 ? 11.159 -3.794 -0.946 1.00 79.88 83 GLY A CA 1
ATOM 653 C C . GLY A 1 83 ? 11.128 -2.559 -1.851 1.00 79.88 83 GLY A C 1
ATOM 654 O O . GLY A 1 83 ? 12.181 -2.088 -2.267 1.00 79.88 83 GLY A O 1
ATOM 655 N N . GLY A 1 84 ? 9.949 -2.003 -2.140 1.00 74.56 84 GLY A N 1
ATOM 656 C CA . GLY A 1 84 ? 9.819 -0.803 -2.958 1.00 74.56 84 GLY A CA 1
ATOM 657 C C . GLY A 1 84 ? 10.147 0.492 -2.222 1.00 74.56 84 GLY A C 1
ATOM 658 O O . GLY A 1 84 ? 10.075 0.551 -0.993 1.00 74.56 84 GLY A O 1
ATOM 659 N N . ASP A 1 85 ? 10.453 1.537 -2.989 1.00 69.75 85 ASP A N 1
ATOM 660 C CA . ASP A 1 85 ? 10.597 2.900 -2.466 1.00 69.75 85 ASP A CA 1
ATOM 661 C C . ASP A 1 85 ? 9.244 3.511 -2.087 1.00 69.75 85 ASP A C 1
ATOM 663 O O . ASP A 1 85 ? 8.198 3.140 -2.626 1.00 69.75 85 ASP A O 1
ATOM 667 N N . ALA A 1 86 ? 9.262 4.484 -1.183 1.00 62.47 86 ALA A N 1
ATOM 668 C CA . ALA A 1 86 ? 8.071 5.210 -0.777 1.00 62.47 86 ALA A CA 1
ATOM 669 C C . ALA A 1 86 ? 7.482 6.042 -1.934 1.00 62.47 86 ALA A C 1
ATOM 671 O O . ALA A 1 86 ? 8.162 6.900 -2.503 1.00 62.47 86 ALA A O 1
ATOM 672 N N . PHE A 1 87 ? 6.199 5.849 -2.262 1.00 53.88 87 PHE A N 1
ATOM 673 C CA . PHE A 1 87 ? 5.473 6.822 -3.084 1.00 53.88 87 PHE A CA 1
ATOM 674 C C . PHE A 1 87 ? 5.352 8.122 -2.273 1.00 53.88 87 PHE A C 1
ATOM 676 O O . PHE A 1 87 ? 4.637 8.142 -1.281 1.00 53.88 87 PHE A O 1
ATOM 683 N N . GLY A 1 88 ? 6.070 9.180 -2.662 1.00 62.34 88 GLY A N 1
ATOM 684 C CA . GLY A 1 88 ? 6.103 10.442 -1.905 1.00 62.34 88 GLY A CA 1
ATOM 685 C C . GLY A 1 88 ? 7.244 10.565 -0.884 1.00 62.34 88 GLY A C 1
ATOM 686 O O . GLY A 1 88 ? 7.249 11.512 -0.105 1.00 62.34 88 GLY A O 1
ATOM 687 N N . GLY A 1 89 ? 8.227 9.656 -0.908 1.00 77.56 89 GLY A N 1
ATOM 688 C CA . GLY A 1 89 ? 9.406 9.723 -0.036 1.00 77.56 89 GLY A CA 1
ATOM 689 C C . GLY A 1 89 ? 9.154 9.225 1.391 1.00 77.56 89 GLY A C 1
ATOM 690 O O . GLY A 1 89 ? 8.056 8.792 1.732 1.00 77.56 89 GLY A O 1
ATOM 691 N N . GLU A 1 90 ? 10.191 9.253 2.229 1.00 82.56 90 GLU A N 1
ATOM 692 C CA . GLU A 1 90 ? 10.169 8.679 3.588 1.00 82.56 90 GLU A CA 1
ATOM 693 C C . GLU A 1 90 ? 9.022 9.213 4.454 1.00 82.56 90 GLU A C 1
ATOM 695 O O . GLU A 1 90 ? 8.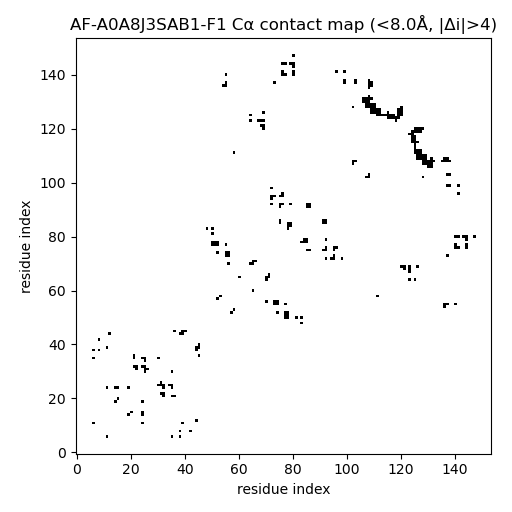406 8.453 5.200 1.00 82.56 90 GLU A O 1
ATOM 700 N N . GLN A 1 91 ? 8.668 10.488 4.279 1.00 88.69 91 GLN A N 1
ATOM 701 C CA . GLN A 1 91 ? 7.552 11.124 4.974 1.00 88.69 91 GLN A CA 1
ATOM 702 C C . GLN A 1 91 ? 6.222 10.393 4.738 1.00 88.69 91 GLN A C 1
ATOM 704 O O . GLN A 1 91 ? 5.480 10.142 5.684 1.00 88.69 91 GLN A O 1
ATOM 709 N N . ALA A 1 92 ? 5.941 9.973 3.501 1.00 87.56 92 ALA A N 1
ATOM 710 C CA . ALA A 1 92 ? 4.708 9.258 3.179 1.00 87.56 92 ALA A CA 1
ATOM 711 C C . ALA A 1 92 ? 4.651 7.865 3.831 1.00 87.56 92 ALA A C 1
ATOM 713 O O . ALA A 1 92 ? 3.577 7.389 4.200 1.00 87.56 92 ALA A O 1
ATOM 714 N N . VAL A 1 93 ? 5.804 7.205 3.997 1.00 91.31 93 VAL A N 1
ATOM 715 C CA . VAL A 1 93 ? 5.888 5.941 4.744 1.00 91.31 93 VAL A CA 1
ATOM 716 C C . VAL A 1 93 ? 5.682 6.188 6.233 1.00 91.31 93 VAL A C 1
ATOM 718 O O . VAL A 1 93 ? 4.920 5.451 6.851 1.00 91.31 93 VAL A O 1
ATOM 721 N N . HIS A 1 94 ? 6.285 7.235 6.799 1.00 93.88 94 HIS A N 1
ATOM 722 C CA . HIS A 1 94 ? 6.104 7.587 8.206 1.00 93.88 94 HIS A CA 1
ATOM 723 C C . HIS A 1 94 ? 4.636 7.887 8.544 1.00 93.88 94 HIS A C 1
ATOM 725 O O . HIS A 1 94 ? 4.105 7.372 9.530 1.00 93.88 94 HIS A O 1
ATOM 731 N N . GLU A 1 95 ? 3.952 8.652 7.693 1.00 95.44 95 GLU A N 1
ATOM 732 C CA . GLU A 1 95 ? 2.521 8.938 7.830 1.00 95.44 95 GLU A CA 1
ATOM 733 C C . GLU A 1 95 ? 1.680 7.660 7.757 1.00 95.44 95 GLU A C 1
ATOM 735 O O . GLU A 1 95 ? 0.834 7.431 8.621 1.00 95.44 95 GLU A O 1
ATOM 740 N N . ALA A 1 96 ? 1.956 6.779 6.790 1.00 95.62 96 ALA A N 1
ATOM 741 C CA . ALA A 1 96 ? 1.238 5.514 6.658 1.00 95.62 96 ALA A CA 1
ATOM 742 C C . ALA A 1 96 ? 1.484 4.561 7.846 1.00 95.62 96 ALA A C 1
ATOM 744 O O . ALA A 1 96 ? 0.569 3.858 8.274 1.00 95.62 96 ALA A O 1
ATOM 745 N N . ILE A 1 97 ? 2.704 4.541 8.396 1.00 96.69 97 ILE A N 1
ATOM 746 C CA . ILE A 1 97 ? 3.057 3.778 9.604 1.00 96.69 97 ILE A CA 1
ATOM 747 C C . ILE A 1 97 ? 2.298 4.327 10.810 1.00 96.69 97 ILE A C 1
ATOM 749 O O . ILE A 1 97 ? 1.685 3.553 11.541 1.00 96.69 97 ILE A O 1
ATOM 753 N N . THR A 1 98 ? 2.303 5.647 10.997 1.00 97.06 98 THR A N 1
ATOM 754 C CA . THR A 1 98 ? 1.616 6.312 12.114 1.00 97.06 98 THR A CA 1
ATOM 755 C C . THR A 1 98 ? 0.118 6.037 12.064 1.00 97.06 98 THR A C 1
ATOM 757 O O . THR A 1 98 ? -0.476 5.613 13.053 1.00 97.06 98 THR A O 1
ATOM 760 N N . TRP A 1 99 ? -0.477 6.183 10.881 1.00 97.31 99 TRP A N 1
ATOM 761 C CA . TRP A 1 99 ? -1.869 5.839 10.623 1.00 97.31 99 TRP A CA 1
ATOM 762 C C . TRP A 1 99 ? -2.181 4.381 10.992 1.00 97.31 99 TRP A C 1
ATOM 764 O O . TRP A 1 99 ? -3.121 4.109 11.744 1.00 97.31 99 TRP A O 1
ATOM 774 N N . ALA A 1 100 ? -1.352 3.436 10.534 1.00 97.50 100 ALA A N 1
ATOM 775 C CA . ALA A 1 100 ? -1.531 2.023 10.848 1.00 97.50 100 ALA A CA 1
ATOM 776 C C . ALA A 1 100 ? -1.425 1.753 12.355 1.00 97.50 100 ALA A C 1
ATOM 778 O O . ALA A 1 100 ? -2.237 1.010 12.905 1.00 97.50 100 ALA A O 1
ATOM 779 N N . GLN A 1 101 ? -0.463 2.379 13.037 1.00 97.50 101 GLN A N 1
ATOM 780 C CA . GLN A 1 101 ? -0.290 2.265 14.485 1.00 97.50 101 GLN A CA 1
ATOM 781 C C . GLN A 1 101 ? -1.520 2.751 15.247 1.00 97.50 101 GLN A C 1
ATOM 783 O O . GLN A 1 101 ? -1.967 2.055 16.157 1.00 97.50 101 GLN A O 1
ATOM 788 N N . THR A 1 102 ? -2.096 3.898 14.874 1.00 96.94 102 THR A N 1
ATOM 789 C CA . THR A 1 102 ? -3.305 4.432 15.518 1.00 96.94 102 THR A CA 1
ATOM 790 C C . THR A 1 102 ? -4.473 3.452 15.421 1.00 96.94 102 THR A C 1
ATOM 792 O O . THR A 1 102 ? -5.136 3.179 16.423 1.00 96.94 102 THR A O 1
ATOM 795 N N . ILE A 1 103 ? -4.692 2.863 14.244 1.00 96.38 103 ILE A N 1
ATOM 796 C CA . ILE A 1 103 ? -5.763 1.880 14.039 1.00 96.38 103 ILE A CA 1
ATOM 797 C C . ILE A 1 103 ? -5.496 0.609 14.848 1.00 96.38 103 ILE A C 1
ATOM 799 O O . ILE A 1 103 ? -6.369 0.144 15.583 1.00 96.38 103 ILE A O 1
ATOM 803 N N . LEU A 1 104 ? -4.278 0.071 14.780 1.00 96.56 104 LEU A N 1
ATOM 804 C CA . LEU A 1 104 ? -3.909 -1.154 15.490 1.00 96.56 104 LEU A CA 1
ATOM 805 C C . LEU A 1 104 ? -3.953 -0.991 17.014 1.00 96.56 104 LEU A C 1
ATOM 807 O O . LEU A 1 104 ? -4.318 -1.939 17.710 1.00 96.56 104 LEU A O 1
ATOM 811 N N . ALA A 1 105 ? -3.630 0.196 17.534 1.00 96.38 105 ALA A N 1
ATOM 812 C CA . ALA A 1 105 ? -3.733 0.515 18.956 1.00 96.38 105 ALA A CA 1
ATOM 813 C C . ALA A 1 105 ? -5.185 0.484 19.462 1.00 96.38 105 ALA A C 1
ATOM 815 O O . ALA A 1 105 ? -5.417 0.158 20.623 1.00 96.38 105 ALA A O 1
ATOM 816 N N . SER A 1 106 ? -6.162 0.760 18.591 1.00 94.38 106 SER A N 1
ATOM 817 C CA . SER A 1 106 ? -7.590 0.613 18.908 1.00 94.38 106 SER A CA 1
ATOM 818 C C . SER A 1 106 ? -8.094 -0.837 18.849 1.00 94.38 106 SER A C 1
ATOM 820 O O . SER A 1 106 ? -9.241 -1.102 19.198 1.00 94.38 106 SER A O 1
ATOM 822 N N . GLY A 1 107 ? -7.253 -1.784 18.418 1.00 95.12 107 GLY A N 1
ATOM 823 C CA . GLY A 1 107 ? -7.640 -3.183 18.232 1.00 95.12 107 GLY A CA 1
ATOM 824 C C . GLY A 1 107 ? -8.494 -3.437 16.986 1.00 95.12 107 GLY A C 1
ATOM 825 O O . GLY A 1 107 ? -9.131 -4.483 16.912 1.00 95.12 107 GLY A O 1
ATOM 826 N N . ALA A 1 108 ? -8.514 -2.509 16.024 1.00 95.50 108 ALA A N 1
ATOM 827 C CA . ALA A 1 108 ? -9.300 -2.602 14.795 1.00 95.50 108 ALA A CA 1
ATOM 828 C C . ALA A 1 108 ? -8.465 -3.033 13.572 1.00 95.50 108 ALA A C 1
ATOM 830 O O . ALA A 1 108 ? -7.231 -2.996 13.579 1.00 95.50 108 ALA A O 1
ATOM 831 N N . ASP A 1 109 ? -9.161 -3.423 12.502 1.00 95.69 109 ASP A N 1
ATOM 832 C CA . ASP A 1 109 ? -8.624 -3.572 11.144 1.00 95.69 109 ASP A CA 1
ATOM 833 C C . ASP A 1 109 ? -9.402 -2.658 10.180 1.00 95.69 109 ASP A C 1
ATOM 835 O O . ASP A 1 109 ? -10.373 -2.002 10.564 1.00 95.69 109 ASP A O 1
ATOM 839 N N . VAL A 1 110 ? -8.978 -2.609 8.918 1.00 94.12 110 VAL A N 1
ATOM 840 C CA . VAL A 1 110 ? -9.606 -1.788 7.879 1.00 94.12 110 VAL A CA 1
ATOM 841 C C . VAL A 1 110 ? -10.397 -2.658 6.911 1.00 94.12 110 VAL A C 1
ATOM 843 O O . VAL A 1 110 ? -9.915 -3.687 6.430 1.00 94.12 110 VAL A O 1
ATOM 846 N N . ALA A 1 111 ? -11.601 -2.208 6.571 1.00 93.88 111 ALA A N 1
ATOM 847 C CA . ALA A 1 111 ? -12.411 -2.772 5.503 1.00 93.88 111 ALA A CA 1
ATOM 848 C C . ALA A 1 111 ? -12.833 -1.704 4.493 1.00 93.88 111 ALA A C 1
ATOM 850 O O . ALA A 1 111 ? -12.881 -0.511 4.793 1.00 93.88 111 ALA A O 1
ATOM 851 N N . TYR A 1 112 ? -13.173 -2.171 3.296 1.00 94.69 112 TYR A N 1
ATOM 852 C CA . TYR A 1 112 ? -13.836 -1.378 2.275 1.00 94.69 112 TYR A CA 1
ATOM 853 C C . TYR A 1 112 ? -15.208 -1.982 1.968 1.00 94.69 112 TYR A C 1
ATOM 855 O O . TYR A 1 112 ? -15.309 -3.174 1.659 1.00 94.69 112 TYR A O 1
ATOM 863 N N . ASP A 1 113 ? -16.240 -1.146 2.020 1.00 94.00 113 ASP A N 1
ATOM 864 C CA . ASP A 1 113 ? -17.609 -1.465 1.630 1.00 94.00 113 ASP A CA 1
ATOM 865 C C . ASP A 1 113 ? -18.143 -0.388 0.664 1.00 94.00 113 ASP A C 1
ATOM 867 O O . ASP A 1 113 ? -18.420 0.738 1.088 1.00 94.00 113 ASP A O 1
ATOM 871 N N . PRO A 1 114 ? -18.333 -0.706 -0.633 1.00 93.19 114 PRO A N 1
ATOM 872 C CA . PRO A 1 114 ? -18.833 0.258 -1.612 1.00 93.19 114 PRO A CA 1
ATOM 873 C C . PRO A 1 114 ? -20.257 0.754 -1.316 1.00 93.19 114 PRO A C 1
ATOM 875 O O . PRO A 1 114 ? -20.635 1.804 -1.828 1.00 93.19 114 PRO A O 1
ATOM 878 N N . ALA A 1 115 ? -21.051 0.026 -0.525 1.00 92.56 115 ALA A N 1
ATOM 879 C CA . ALA A 1 115 ? -22.407 0.428 -0.157 1.00 92.56 115 ALA A CA 1
ATOM 880 C C . ALA A 1 115 ? -22.448 1.313 1.099 1.00 92.56 115 ALA A C 1
ATOM 882 O O . ALA A 1 115 ? -23.476 1.928 1.382 1.00 92.56 115 ALA A O 1
ATOM 883 N N . TYR A 1 116 ? -21.349 1.401 1.853 1.00 91.31 116 TYR A N 1
ATOM 884 C CA . TYR A 1 116 ? -21.309 2.177 3.084 1.00 91.31 116 TYR A CA 1
ATOM 885 C C . TYR A 1 116 ? -21.179 3.678 2.810 1.00 91.31 116 TYR A C 1
ATOM 887 O O . TYR A 1 116 ? -20.187 4.132 2.245 1.00 91.31 116 TYR A O 1
ATOM 895 N N . THR A 1 117 ? -22.152 4.463 3.275 1.00 86.00 117 THR A N 1
ATOM 896 C CA . THR A 1 117 ? -22.209 5.924 3.072 1.00 86.00 117 THR A CA 1
ATOM 897 C C . THR A 1 117 ? -22.170 6.728 4.378 1.00 86.00 117 THR A C 1
ATOM 899 O O . THR A 1 117 ? -22.531 7.903 4.385 1.00 86.00 117 THR A O 1
ATOM 902 N N . GLY A 1 118 ? -21.805 6.100 5.500 1.00 86.06 118 GLY A N 1
ATOM 903 C CA . GLY A 1 118 ? -21.675 6.771 6.799 1.00 86.06 118 GLY A CA 1
ATOM 904 C C . GLY A 1 118 ? -20.355 7.544 6.949 1.00 86.06 118 GLY A C 1
ATOM 905 O O . GLY A 1 118 ? -19.621 7.701 5.969 1.00 86.06 118 GLY A O 1
ATOM 906 N N . PRO A 1 119 ? -20.028 8.031 8.163 1.00 83.81 119 PRO A N 1
ATOM 907 C CA . PRO A 1 119 ? -18.740 8.662 8.434 1.00 83.81 119 PRO A CA 1
ATOM 908 C C . PRO A 1 119 ? -17.629 7.616 8.293 1.00 83.81 119 PRO A C 1
ATOM 910 O O . PRO A 1 119 ? -17.386 6.816 9.193 1.00 83.81 119 PRO A O 1
ATOM 913 N N . GLY A 1 120 ? -17.0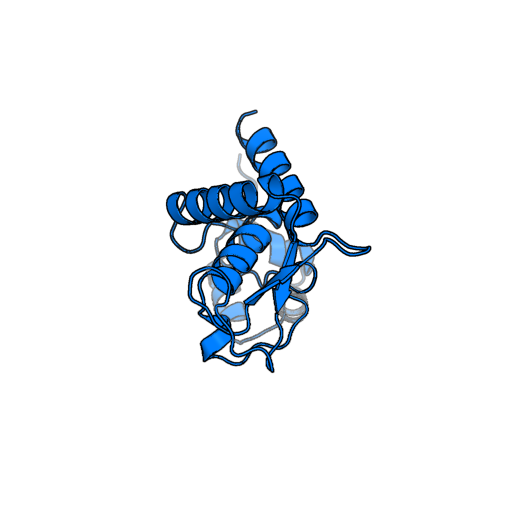10 7.578 7.117 1.00 86.31 120 GLY A N 1
ATOM 914 C CA . GLY A 1 120 ? -15.931 6.647 6.828 1.00 86.31 120 GLY A CA 1
ATOM 915 C C . GLY A 1 120 ? -14.606 7.056 7.470 1.00 86.31 120 GLY A C 1
ATOM 916 O O . GLY A 1 120 ? -14.449 8.162 7.997 1.00 86.31 120 GLY A O 1
ATOM 917 N N . LEU A 1 121 ? -13.650 6.135 7.430 1.00 89.06 121 LEU A N 1
ATOM 918 C CA . LEU A 1 121 ? -12.307 6.302 7.970 1.00 89.06 121 LEU A CA 1
ATOM 919 C C . LEU A 1 121 ? -11.596 7.487 7.302 1.00 89.06 121 LEU A C 1
ATOM 921 O O . LEU A 1 121 ? -11.544 7.574 6.077 1.00 89.06 121 LEU A O 1
ATOM 925 N N . ASP A 1 122 ? -11.058 8.397 8.114 1.00 84.81 122 ASP A N 1
ATOM 926 C CA . ASP A 1 122 ? -10.337 9.601 7.672 1.00 84.81 122 ASP A CA 1
ATOM 927 C C . ASP A 1 122 ? -11.128 10.483 6.692 1.00 84.81 122 ASP A C 1
ATOM 929 O O . ASP A 1 122 ? -10.581 11.072 5.761 1.00 84.81 122 ASP A O 1
ATOM 933 N N . GLY A 1 123 ? -12.452 10.548 6.871 1.00 82.75 123 GLY A N 1
ATOM 934 C CA . GLY A 1 123 ? -13.341 11.312 5.992 1.00 82.75 123 GLY A CA 1
ATOM 935 C C . GLY A 1 123 ? -13.564 10.666 4.621 1.00 82.75 123 GLY A C 1
ATOM 936 O O . GLY A 1 123 ? -14.284 11.226 3.795 1.00 82.75 123 GLY A O 1
ATOM 937 N N . ALA A 1 124 ? -12.999 9.480 4.376 1.00 86.56 124 ALA A N 1
ATOM 938 C CA . ALA A 1 124 ? -13.243 8.705 3.174 1.00 86.56 124 ALA A CA 1
ATOM 939 C C . ALA A 1 124 ? -14.430 7.763 3.392 1.00 86.56 124 ALA A C 1
ATOM 941 O O . ALA A 1 124 ? -14.297 6.711 4.022 1.00 86.56 124 ALA A O 1
ATOM 942 N N . ALA A 1 125 ? -15.587 8.118 2.823 1.00 83.50 125 ALA A N 1
ATOM 943 C CA . ALA A 1 125 ? -16.721 7.203 2.710 1.00 83.50 125 ALA A CA 1
ATOM 944 C C . ALA A 1 125 ? -16.269 5.850 2.123 1.00 83.50 125 ALA A C 1
ATOM 946 O O . ALA A 1 125 ? -15.254 5.771 1.425 1.00 83.50 125 ALA A O 1
ATOM 947 N N . HIS A 1 126 ? -17.017 4.783 2.409 1.00 92.12 126 HIS A N 1
ATOM 948 C CA . HIS A 1 126 ? -16.717 3.399 2.007 1.00 92.12 126 HIS A CA 1
ATOM 949 C C . HIS A 1 126 ? -15.562 2.711 2.750 1.00 92.12 126 HIS A C 1
ATOM 951 O O . HIS A 1 126 ? -15.439 1.492 2.651 1.00 92.12 126 HIS A O 1
ATOM 957 N N . TRP A 1 127 ? -14.736 3.440 3.504 1.00 93.75 127 TRP A N 1
ATOM 958 C CA . TRP A 1 127 ? -13.678 2.862 4.335 1.00 93.75 127 TRP A CA 1
ATOM 959 C C . TRP A 1 127 ? -14.109 2.800 5.792 1.00 93.75 127 TRP A C 1
ATOM 961 O O . TRP A 1 127 ? -14.680 3.749 6.323 1.00 93.75 127 TRP A O 1
ATOM 971 N N . LEU A 1 128 ? -13.847 1.672 6.439 1.00 94.31 128 LEU A N 1
ATOM 972 C CA . LEU A 1 128 ? -14.405 1.339 7.743 1.00 94.31 128 LEU A CA 1
ATOM 973 C C . LEU A 1 128 ? -13.334 0.783 8.668 1.00 94.31 128 LEU A C 1
ATOM 975 O O . LEU A 1 128 ? -12.501 -0.018 8.240 1.00 94.31 128 LEU A O 1
ATOM 979 N N . LEU A 1 129 ? -13.432 1.143 9.946 1.00 94.12 129 LEU A N 1
ATOM 980 C CA . LEU A 1 129 ? -12.840 0.349 11.013 1.00 94.12 129 LEU A CA 1
ATOM 981 C C . LEU A 1 129 ? -13.757 -0.833 11.295 1.00 94.12 129 LEU A C 1
ATOM 983 O O . LEU A 1 129 ? -14.966 -0.667 11.462 1.00 94.12 129 LEU A O 1
ATOM 987 N N . VAL A 1 130 ? -13.179 -2.023 11.337 1.00 93.25 130 VAL A N 1
ATOM 988 C CA . VAL A 1 130 ? -13.902 -3.259 11.623 1.00 93.25 130 VAL A CA 1
ATOM 989 C C . VAL A 1 130 ? -13.218 -4.020 12.738 1.00 93.25 130 VAL A C 1
ATOM 991 O O . VAL A 1 130 ? -12.008 -3.894 12.946 1.00 93.25 130 VAL A O 1
ATOM 994 N N . GLU A 1 131 ? -13.994 -4.852 13.430 1.00 93.12 131 GLU A N 1
ATOM 995 C CA . GLU A 1 131 ? -13.394 -5.885 14.255 1.00 93.12 131 GLU A CA 1
ATOM 996 C C . GLU A 1 131 ? -12.510 -6.774 13.374 1.00 93.12 131 GLU A C 1
ATOM 998 O O . GLU A 1 131 ? -12.913 -7.171 12.270 1.00 93.12 131 GLU A O 1
ATOM 1003 N N . PRO A 1 132 ? -11.294 -7.083 13.827 1.00 90.19 132 PRO A N 1
ATOM 1004 C CA . PRO A 1 132 ? -10.393 -7.866 13.017 1.00 90.19 132 PRO A CA 1
ATOM 1005 C C . PRO A 1 132 ? -10.915 -9.291 12.768 1.00 90.19 132 PRO A C 1
ATOM 1007 O O . PRO A 1 132 ? -11.249 -10.029 13.695 1.00 90.19 132 PRO A O 1
ATOM 1010 N N . GLY A 1 133 ? -10.962 -9.702 11.499 1.00 82.06 133 GLY A N 1
ATOM 1011 C CA . GLY A 1 133 ? -11.410 -11.043 11.112 1.00 82.06 133 GLY A CA 1
ATOM 1012 C C . GLY A 1 133 ? -10.336 -12.125 11.287 1.00 82.06 133 GLY A C 1
ATOM 1013 O O . GLY A 1 133 ? -9.311 -11.929 11.932 1.00 82.06 133 GLY A O 1
ATOM 1014 N N . GLN A 1 134 ? -10.517 -13.272 10.619 1.00 76.56 134 GLN A N 1
ATOM 1015 C CA . GLN A 1 134 ? -9.495 -14.337 10.576 1.00 76.56 134 GLN A CA 1
ATOM 1016 C C . GLN A 1 134 ? -8.160 -13.880 9.963 1.00 76.56 134 GLN A C 1
ATOM 1018 O O . GLN A 1 134 ? -7.118 -14.469 10.235 1.00 76.56 134 GLN A O 1
ATOM 1023 N N . ILE A 1 135 ? -8.189 -12.843 9.120 1.00 78.75 135 ILE A N 1
ATOM 1024 C CA . ILE A 1 135 ? -7.000 -12.239 8.518 1.00 78.75 135 ILE A CA 1
ATOM 1025 C C . ILE A 1 135 ? -6.960 -10.772 8.935 1.00 78.75 135 ILE A C 1
ATOM 1027 O O . ILE A 1 135 ? -7.769 -9.988 8.440 1.00 78.75 135 ILE A O 1
ATOM 1031 N N . TRP A 1 136 ? -5.999 -10.420 9.795 1.00 89.94 136 TRP A N 1
ATOM 1032 C CA . TRP A 1 136 ? -5.693 -9.029 10.148 1.00 89.94 136 TRP A CA 1
ATOM 1033 C C . TRP A 1 136 ? -4.790 -8.436 9.072 1.00 89.94 136 TRP A C 1
ATOM 1035 O O . TRP A 1 136 ? -3.564 -8.594 9.108 1.00 89.94 136 TRP A O 1
ATOM 1045 N N . ARG A 1 137 ? -5.394 -7.804 8.068 1.00 91.62 137 ARG A N 1
ATOM 1046 C CA . ARG A 1 137 ? -4.673 -7.347 6.873 1.00 91.62 137 ARG A CA 1
ATOM 1047 C C . ARG A 1 137 ? -3.710 -6.224 7.217 1.00 91.62 137 ARG A C 1
ATOM 1049 O O . ARG A 1 137 ? -2.542 -6.304 6.831 1.00 91.62 137 ARG A O 1
ATOM 1056 N N . LEU A 1 138 ? -4.179 -5.230 7.975 1.00 95.31 138 LEU A N 1
ATOM 1057 C CA . LEU A 1 138 ? -3.357 -4.092 8.370 1.00 95.31 138 LEU A CA 1
ATOM 1058 C C . LEU A 1 138 ? -2.190 -4.518 9.264 1.00 95.31 138 LEU A C 1
ATOM 1060 O O . LEU A 1 138 ? -1.054 -4.133 9.005 1.00 95.31 138 LEU A O 1
ATOM 1064 N N . ARG A 1 139 ? -2.442 -5.363 10.272 1.00 95.50 139 ARG A N 1
ATOM 1065 C CA . ARG A 1 139 ? -1.379 -5.852 11.166 1.00 95.50 139 ARG A CA 1
ATOM 1066 C C . ARG A 1 139 ? -0.302 -6.598 10.396 1.00 95.50 139 ARG A C 1
ATOM 1068 O O . ARG A 1 139 ? 0.873 -6.314 10.576 1.00 95.50 139 ARG A O 1
ATOM 1075 N N . ARG A 1 140 ? -0.701 -7.513 9.511 1.00 93.75 140 ARG A N 1
ATOM 1076 C CA . ARG A 1 140 ? 0.252 -8.323 8.753 1.00 93.75 140 ARG A CA 1
ATOM 1077 C C . ARG A 1 140 ? 1.182 -7.463 7.899 1.00 93.75 140 ARG A C 1
ATOM 1079 O O . ARG A 1 140 ? 2.381 -7.714 7.877 1.00 93.75 140 ARG A O 1
ATOM 1086 N N . VAL A 1 141 ? 0.645 -6.476 7.176 1.00 94.81 141 VAL A N 1
ATOM 1087 C CA . VAL A 1 141 ? 1.495 -5.591 6.364 1.00 94.81 141 VAL A CA 1
ATOM 1088 C C . VAL A 1 141 ? 2.339 -4.671 7.247 1.00 94.81 141 VAL A C 1
ATOM 1090 O O . VAL A 1 141 ? 3.499 -4.437 6.934 1.00 94.81 141 VAL A O 1
ATOM 1093 N N . TYR A 1 142 ? 1.796 -4.200 8.372 1.00 96.44 142 TYR A N 1
ATOM 1094 C CA . TYR A 1 142 ? 2.521 -3.376 9.333 1.00 96.44 142 TYR A CA 1
ATOM 1095 C C . TYR A 1 142 ? 3.732 -4.113 9.923 1.00 96.44 142 TYR A C 1
ATOM 1097 O O . TYR A 1 142 ? 4.832 -3.574 9.925 1.00 96.44 142 TYR A O 1
ATOM 1105 N N . GLU A 1 143 ? 3.565 -5.365 10.348 1.00 94.94 143 GLU A N 1
ATOM 1106 C CA . GLU A 1 143 ? 4.659 -6.198 10.866 1.00 94.94 143 GLU A CA 1
ATOM 1107 C C . GLU A 1 143 ? 5.769 -6.382 9.820 1.00 94.94 143 GLU A C 1
ATOM 1109 O O . GLU A 1 143 ? 6.939 -6.187 10.130 1.00 94.94 143 GLU A O 1
ATOM 1114 N N . GLN A 1 144 ? 5.410 -6.629 8.555 1.00 92.88 144 GLN A N 1
ATOM 1115 C CA . GLN A 1 144 ? 6.384 -6.717 7.458 1.00 92.88 144 GLN A CA 1
ATOM 1116 C C . GLN A 1 144 ? 7.150 -5.405 7.232 1.00 92.88 144 GLN A C 1
ATOM 1118 O O . GLN A 1 144 ? 8.339 -5.426 6.913 1.00 92.88 144 GLN A O 1
ATOM 1123 N N . VAL A 1 145 ? 6.475 -4.261 7.379 1.00 93.00 145 VAL A N 1
ATOM 1124 C CA . VAL A 1 145 ? 7.111 -2.939 7.304 1.00 93.00 145 VAL A CA 1
ATOM 1125 C C . VAL A 1 145 ? 8.099 -2.754 8.456 1.00 93.00 145 VAL A C 1
ATOM 1127 O O . VAL A 1 145 ? 9.238 -2.363 8.210 1.00 93.00 145 VAL A O 1
ATOM 1130 N N . MET A 1 146 ? 7.702 -3.083 9.686 1.00 94.56 146 MET A N 1
ATOM 1131 C CA . MET A 1 146 ? 8.566 -2.951 10.863 1.00 94.56 146 MET A CA 1
ATOM 1132 C C . MET A 1 146 ? 9.786 -3.877 10.796 1.00 94.56 146 MET A C 1
ATOM 1134 O O . MET A 1 146 ? 10.897 -3.440 11.096 1.00 94.56 146 MET A O 1
ATOM 1138 N N . ASP A 1 147 ? 9.607 -5.117 10.334 1.00 89.25 147 ASP A N 1
ATOM 1139 C CA . ASP A 1 147 ? 10.708 -6.057 10.101 1.00 89.25 147 ASP A CA 1
ATOM 1140 C C . ASP A 1 147 ? 11.718 -5.495 9.096 1.00 89.25 147 ASP A C 1
ATOM 1142 O O . ASP A 1 147 ? 12.929 -5.616 9.290 1.00 89.25 147 ASP A O 1
ATOM 1146 N N . ARG A 1 148 ? 11.235 -4.840 8.032 1.00 84.50 148 ARG A N 1
ATOM 1147 C CA . ARG A 1 148 ? 12.101 -4.171 7.058 1.00 84.50 148 ARG A CA 1
ATOM 1148 C C . ARG A 1 148 ? 12.853 -2.998 7.684 1.00 84.50 148 ARG A C 1
ATOM 1150 O O . ARG A 1 148 ? 14.059 -2.902 7.469 1.00 84.50 148 ARG A O 1
ATOM 1157 N N . CYS A 1 149 ? 12.184 -2.123 8.435 1.00 85.75 149 CYS A N 1
ATOM 1158 C CA . CYS A 1 149 ? 12.853 -1.008 9.113 1.00 85.75 149 CYS A CA 1
ATOM 1159 C C . CYS A 1 149 ? 13.992 -1.525 10.008 1.00 85.75 149 CYS A C 1
ATOM 1161 O O . CYS A 1 149 ? 15.125 -1.068 9.886 1.00 85.75 149 CYS A O 1
ATOM 1163 N N . ALA A 1 150 ? 13.733 -2.577 10.791 1.00 84.88 150 ALA A N 1
ATOM 1164 C CA . ALA A 1 150 ? 14.734 -3.206 11.653 1.00 84.88 150 ALA A CA 1
ATOM 1165 C C . ALA A 1 150 ? 15.905 -3.863 10.890 1.00 84.88 150 ALA A C 1
ATOM 1167 O O . ALA A 1 150 ? 16.977 -4.070 11.461 1.00 84.88 150 ALA A O 1
ATOM 1168 N N . GLN A 1 151 ? 15.717 -4.234 9.619 1.00 77.50 151 GLN A N 1
ATOM 1169 C CA . GLN A 1 151 ? 16.783 -4.751 8.752 1.00 77.50 151 GLN A CA 1
ATOM 1170 C C . GLN A 1 151 ? 17.643 -3.642 8.138 1.00 77.50 151 GLN A C 1
ATOM 1172 O O . GLN A 1 151 ? 18.803 -3.900 7.838 1.00 77.50 151 GLN A O 1
ATOM 1177 N N . GLN A 1 152 ? 17.099 -2.437 7.936 1.00 71.50 152 GLN A N 1
ATOM 1178 C CA . GLN A 1 152 ? 17.834 -1.301 7.361 1.00 71.50 152 GLN A CA 1
ATOM 1179 C C . GLN A 1 152 ? 18.755 -0.602 8.372 1.00 71.50 152 GLN A C 1
ATOM 1181 O O . GLN A 1 152 ? 19.686 0.086 7.968 1.00 71.50 152 GLN A O 1
ATOM 1186 N N . GLU A 1 153 ? 18.516 -0.791 9.670 1.00 67.62 153 GLU A N 1
ATOM 1187 C CA . GLU A 1 153 ? 19.326 -0.236 10.766 1.00 67.62 153 GLU A CA 1
ATOM 1188 C C . GLU A 1 153 ? 20.553 -1.100 11.135 1.00 67.62 153 GLU A C 1
ATOM 1190 O O . GLU A 1 153 ? 21.277 -0.769 12.076 1.00 67.62 153 GLU A O 1
ATOM 1195 N N . ARG A 1 154 ? 20.782 -2.215 10.427 1.00 55.50 154 ARG A N 1
ATOM 1196 C CA . ARG A 1 154 ? 21.898 -3.155 10.641 1.00 55.50 154 ARG A CA 1
ATOM 1197 C C . ARG A 1 154 ? 22.979 -3.008 9.580 1.00 55.50 154 ARG A C 1
ATOM 1199 O O . ARG A 1 154 ? 24.160 -3.173 9.958 1.00 55.50 154 ARG A O 1
#